Protein AF-A0A3N1I0M9-F1 (afdb_monomer_lite)

pLDDT: mean 80.03, std 15.26, range [43.5, 96.62]

Foldseek 3Di:
DLDDQVNVQVVVQVVLVQQADCDLDDPPVNCVRNQFPDKHKHWAADPVDGSDIDIDIDTHGSDPPVDDDDDDDDDPDPDPDPD

Structure (mmCIF, N/CA/C/O backbone):
data_AF-A0A3N1I0M9-F1
#
_entry.id   AF-A0A3N1I0M9-F1
#
loop_
_atom_site.group_PDB
_atom_site.id
_atom_site.type_symbol
_atom_site.label_atom_id
_atom_site.label_alt_id
_atom_site.label_comp_id
_atom_site.label_asym_id
_atom_site.label_entity_id
_atom_site.label_seq_id
_atom_site.pdbx_PDB_ins_code
_atom_site.Cartn_x
_atom_site.Cartn_y
_atom_site.Cartn_z
_atom_site.occupancy
_atom_site.B_iso_or_equiv
_atom_site.auth_seq_id
_atom_site.auth_comp_id
_atom_site.auth_asym_id
_atom_site.auth_atom_id
_atom_site.pdbx_PDB_model_num
ATOM 1 N N . THR A 1 1 ? -1.465 6.829 19.917 1.00 48.28 1 THR A N 1
ATOM 2 C CA . THR A 1 1 ? -2.647 7.365 19.215 1.00 48.28 1 THR A CA 1
ATOM 3 C C . THR A 1 1 ? -3.356 6.184 18.590 1.00 48.28 1 THR A C 1
ATOM 5 O O . THR A 1 1 ? -2.730 5.464 17.820 1.00 48.28 1 THR A O 1
ATOM 8 N N . THR A 1 2 ? -4.578 5.888 19.032 1.00 58.69 2 THR A N 1
ATOM 9 C CA . THR A 1 2 ? -5.386 4.781 18.502 1.00 58.69 2 THR A CA 1
ATOM 10 C C . THR A 1 2 ? -5.807 5.174 17.090 1.00 58.69 2 THR A C 1
ATOM 12 O O . THR A 1 2 ? -6.669 6.034 16.928 1.00 58.69 2 THR A O 1
ATOM 15 N N . LYS A 1 3 ? -5.113 4.658 16.070 1.00 67.75 3 LYS A N 1
ATOM 16 C CA . LYS A 1 3 ? -5.429 4.991 14.677 1.00 67.75 3 LYS A CA 1
ATOM 17 C C . LYS A 1 3 ? -6.748 4.322 14.294 1.00 67.75 3 LYS A C 1
ATOM 19 O O . LYS A 1 3 ? -6.907 3.122 14.493 1.00 67.75 3 LYS A O 1
ATOM 24 N N . ASP A 1 4 ? -7.677 5.112 13.766 1.00 85.56 4 ASP A N 1
ATOM 25 C CA . ASP A 1 4 ? -8.939 4.627 13.203 1.00 85.56 4 ASP A CA 1
ATOM 26 C C . ASP A 1 4 ? -8.664 3.770 11.954 1.00 85.56 4 ASP A C 1
ATOM 28 O O . ASP A 1 4 ? -7.750 4.080 11.182 1.00 85.56 4 ASP A O 1
ATOM 32 N N . ARG A 1 5 ? -9.468 2.723 11.730 1.00 87.75 5 ARG A N 1
ATOM 33 C CA . ARG A 1 5 ? -9.385 1.846 10.550 1.00 87.75 5 ARG A CA 1
ATOM 34 C C . ARG A 1 5 ? -9.279 2.635 9.244 1.00 87.75 5 ARG A C 1
ATOM 36 O O . ARG A 1 5 ? -8.456 2.314 8.392 1.00 87.75 5 ARG A O 1
ATOM 43 N N . ARG A 1 6 ? -10.100 3.679 9.084 1.00 90.06 6 ARG A N 1
ATOM 44 C CA . ARG A 1 6 ? -10.139 4.519 7.877 1.00 90.06 6 ARG A CA 1
ATOM 45 C C . ARG A 1 6 ? -8.855 5.309 7.700 1.00 90.06 6 ARG A C 1
ATOM 47 O O . ARG A 1 6 ? -8.389 5.463 6.576 1.00 90.06 6 ARG A O 1
ATOM 54 N N . LEU A 1 7 ? -8.291 5.809 8.799 1.00 91.25 7 LEU A N 1
ATOM 55 C CA . LEU A 1 7 ? -7.019 6.522 8.761 1.00 91.25 7 LEU A CA 1
ATOM 56 C C . LEU A 1 7 ? -5.895 5.571 8.344 1.00 91.25 7 LEU A C 1
ATOM 58 O O . LEU A 1 7 ? -5.094 5.922 7.484 1.00 91.25 7 LEU A O 1
ATOM 62 N N . LEU A 1 8 ? -5.878 4.356 8.899 1.00 90.50 8 LEU A N 1
ATOM 63 C CA . LEU A 1 8 ? -4.905 3.332 8.529 1.00 90.50 8 LEU A CA 1
ATOM 64 C C . LEU A 1 8 ? -5.036 2.934 7.051 1.00 90.50 8 LEU A C 1
ATOM 66 O O . LEU A 1 8 ? -4.037 2.857 6.343 1.00 90.50 8 LEU A O 1
ATOM 70 N N . GLU A 1 9 ? -6.261 2.737 6.559 1.00 92.44 9 GLU A N 1
ATOM 71 C CA . GLU A 1 9 ? -6.527 2.447 5.146 1.00 92.44 9 GLU A CA 1
ATOM 72 C C . GLU A 1 9 ? -6.042 3.578 4.230 1.00 92.44 9 GLU A C 1
ATOM 74 O O . GLU A 1 9 ? -5.404 3.312 3.211 1.00 92.44 9 GLU A O 1
ATOM 79 N N . LEU A 1 10 ? -6.286 4.837 4.603 1.00 95.12 10 LEU A N 1
ATOM 80 C CA . LEU A 1 10 ? -5.833 6.004 3.846 1.00 95.12 10 LEU A CA 1
ATOM 81 C C . LEU A 1 10 ? -4.301 6.091 3.794 1.00 95.12 10 LEU A C 1
ATOM 83 O O . LEU A 1 10 ? -3.731 6.296 2.721 1.00 95.12 10 LEU A O 1
ATOM 87 N N . GLU A 1 11 ? -3.633 5.925 4.935 1.00 93.75 11 GLU A N 1
ATOM 88 C CA . GLU A 1 11 ? -2.171 5.969 5.032 1.00 93.75 11 GLU A CA 1
ATOM 89 C C . GLU A 1 11 ? -1.525 4.855 4.199 1.00 93.75 11 GLU A C 1
ATOM 91 O O . GLU A 1 11 ? -0.606 5.122 3.426 1.00 93.75 11 GLU A O 1
ATOM 96 N N . LEU A 1 12 ? -2.037 3.624 4.297 1.00 94.00 12 LEU A N 1
ATOM 97 C CA . LEU A 1 12 ? -1.514 2.485 3.542 1.00 94.00 12 LEU A CA 1
ATOM 98 C C . LEU A 1 12 ? -1.750 2.633 2.036 1.00 94.00 12 LEU A C 1
ATOM 100 O O . LEU A 1 12 ? -0.857 2.324 1.248 1.00 94.00 12 LEU A O 1
ATOM 104 N N . ASN A 1 13 ? -2.910 3.152 1.621 1.00 95.50 13 ASN A N 1
ATOM 105 C CA . ASN A 1 13 ? -3.150 3.455 0.209 1.00 95.50 13 ASN A CA 1
ATOM 106 C C . ASN A 1 13 ? -2.266 4.608 -0.293 1.00 95.50 13 ASN A C 1
ATOM 108 O O . ASN A 1 13 ? -1.823 4.590 -1.437 1.00 95.50 13 ASN A O 1
ATOM 112 N N . THR A 1 14 ? -1.973 5.603 0.546 1.00 96.62 14 THR A N 1
ATOM 113 C CA . THR A 1 14 ? -1.052 6.694 0.188 1.00 96.62 14 THR A CA 1
ATOM 114 C C . THR A 1 14 ? 0.370 6.171 0.017 1.00 96.62 14 THR A C 1
ATOM 116 O O . THR A 1 14 ? 1.038 6.515 -0.953 1.00 96.62 14 THR A O 1
ATOM 119 N N . TRP A 1 15 ? 0.812 5.294 0.919 1.00 95.19 15 TRP A N 1
ATOM 120 C CA . TRP A 1 15 ? 2.113 4.642 0.829 1.00 95.19 15 TRP A CA 1
ATOM 121 C C . TRP A 1 15 ? 2.236 3.775 -0.431 1.00 95.19 15 TRP A C 1
ATOM 123 O O . TRP A 1 15 ? 3.184 3.956 -1.192 1.00 95.19 15 TRP A O 1
ATOM 133 N N . VAL A 1 16 ? 1.270 2.886 -0.700 1.00 94.88 16 VAL A N 1
ATOM 134 C CA . VAL A 1 16 ? 1.369 1.954 -1.838 1.00 94.88 16 VAL A CA 1
ATOM 135 C C . VAL A 1 16 ? 1.316 2.669 -3.190 1.00 94.88 16 VAL A C 1
ATOM 137 O O . VAL A 1 16 ? 1.955 2.225 -4.138 1.00 94.88 16 VAL A O 1
ATOM 140 N N . ARG A 1 17 ? 0.628 3.816 -3.282 1.00 94.88 17 ARG A N 1
ATOM 141 C CA . ARG A 1 17 ? 0.627 4.663 -4.488 1.00 94.88 17 ARG A CA 1
ATOM 142 C C . ARG A 1 17 ? 2.015 5.175 -4.859 1.00 94.88 17 ARG A C 1
ATOM 144 O O . ARG A 1 17 ? 2.270 5.375 -6.038 1.00 94.88 17 ARG A O 1
ATOM 151 N N . GLY A 1 18 ? 2.916 5.334 -3.889 1.00 95.06 18 GLY A N 1
ATOM 152 C CA . GLY A 1 18 ? 4.317 5.678 -4.152 1.00 95.06 18 GLY A CA 1
ATOM 153 C C . GLY A 1 18 ? 5.110 4.574 -4.860 1.00 95.06 18 GLY 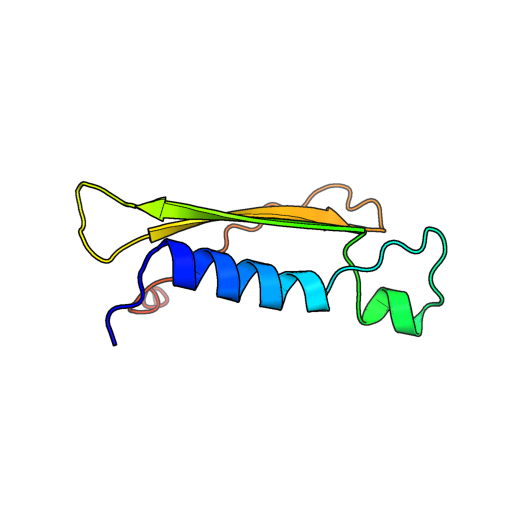A C 1
ATOM 154 O O . GLY A 1 18 ? 6.253 4.802 -5.226 1.00 95.06 18 GLY A O 1
ATOM 155 N N . LEU A 1 19 ? 4.523 3.387 -5.040 1.00 94.19 19 LEU A N 1
ATOM 156 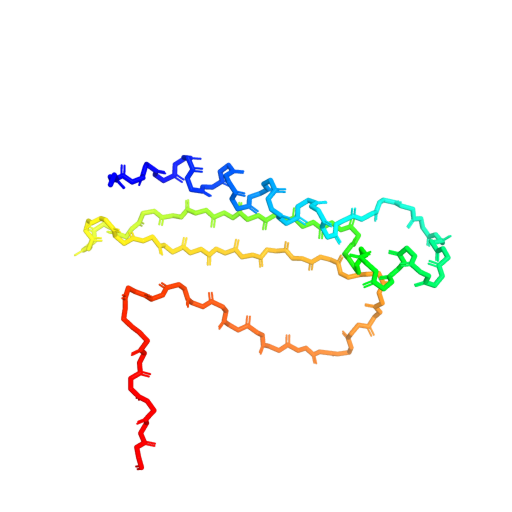C CA . LEU A 1 19 ? 5.105 2.257 -5.767 1.00 94.19 19 LEU A CA 1
ATOM 157 C C . LEU A 1 19 ? 4.387 1.988 -7.100 1.00 94.19 19 LEU A C 1
ATOM 159 O O . LEU A 1 19 ? 4.724 1.022 -7.786 1.00 94.19 19 LEU A O 1
ATOM 163 N N . VAL A 1 20 ? 3.378 2.798 -7.445 1.00 94.44 20 VAL A N 1
ATOM 164 C CA . VAL A 1 20 ? 2.528 2.614 -8.626 1.00 94.44 20 VAL A CA 1
ATOM 165 C C . VAL A 1 20 ? 2.922 3.590 -9.730 1.00 94.44 20 VAL A C 1
ATOM 167 O O . VAL A 1 20 ? 3.077 4.784 -9.488 1.00 94.44 20 VAL A O 1
ATOM 170 N N . THR A 1 21 ? 3.016 3.095 -10.961 1.00 93.00 21 THR A N 1
ATOM 171 C CA . THR A 1 21 ? 3.092 3.916 -12.175 1.00 93.00 21 THR A CA 1
ATOM 172 C C . THR A 1 21 ? 2.117 3.393 -13.226 1.00 93.00 21 THR A C 1
ATOM 174 O O . THR A 1 21 ? 2.066 2.195 -13.493 1.00 93.00 21 THR A O 1
ATOM 177 N N . GLU A 1 22 ? 1.338 4.286 -13.839 1.00 87.44 22 GLU A N 1
ATOM 178 C CA . GLU A 1 22 ? 0.349 3.936 -14.875 1.00 87.44 22 GLU A CA 1
ATOM 179 C C . GLU A 1 22 ? 0.960 3.864 -16.285 1.00 87.44 22 GLU A C 1
ATOM 181 O O . GLU A 1 22 ? 0.282 3.493 -17.246 1.00 87.44 22 GLU A O 1
ATOM 186 N N . MET A 1 23 ? 2.242 4.217 -16.426 1.00 85.81 23 MET A N 1
ATOM 187 C CA . MET A 1 23 ? 2.948 4.138 -17.703 1.00 85.81 23 MET A CA 1
ATOM 188 C C . MET A 1 23 ? 3.032 2.683 -18.164 1.00 85.81 23 MET A C 1
ATOM 190 O O . MET A 1 23 ? 3.456 1.812 -17.414 1.00 85.81 23 MET A O 1
ATOM 194 N N . THR A 1 24 ? 2.629 2.415 -19.407 1.00 78.81 24 THR A N 1
ATOM 195 C CA . THR A 1 24 ? 2.642 1.063 -19.991 1.00 78.81 24 THR A CA 1
ATOM 196 C C . THR A 1 24 ? 4.031 0.577 -20.390 1.00 78.81 24 THR A C 1
ATOM 198 O O . THR A 1 24 ? 4.225 -0.628 -20.486 1.00 78.81 24 THR A O 1
ATOM 201 N N . ASP A 1 25 ? 4.960 1.500 -20.635 1.00 81.81 25 ASP A N 1
ATOM 202 C CA . ASP A 1 25 ? 6.356 1.221 -20.987 1.00 81.81 25 ASP A CA 1
ATOM 203 C C . ASP A 1 25 ? 7.275 2.210 -20.238 1.00 81.81 25 ASP A C 1
ATOM 205 O O . ASP A 1 25 ? 7.761 3.189 -20.813 1.00 81.81 25 ASP A O 1
ATOM 209 N N . PRO A 1 26 ? 7.378 2.087 -18.899 1.00 82.62 26 PRO A N 1
ATOM 210 C CA . PRO A 1 26 ? 8.260 2.928 -18.103 1.00 82.62 26 PRO A CA 1
ATOM 211 C C . PRO A 1 26 ? 9.719 2.537 -18.363 1.00 82.62 26 PRO A C 1
ATOM 213 O O . PRO A 1 26 ? 10.037 1.357 -18.459 1.00 82.62 26 PRO A O 1
ATOM 216 N N . GLY A 1 27 ? 10.626 3.516 -18.419 1.00 87.81 27 GLY A N 1
ATOM 217 C CA . GLY A 1 27 ? 12.061 3.215 -18.476 1.00 87.81 27 GLY A CA 1
ATOM 218 C C . GLY A 1 27 ? 12.541 2.473 -17.220 1.00 87.81 27 GLY A C 1
ATOM 219 O O . GLY A 1 27 ? 11.937 2.614 -16.155 1.00 87.81 27 GLY A O 1
ATOM 220 N N . ASP A 1 28 ? 13.651 1.738 -17.331 1.00 87.19 28 ASP A N 1
ATOM 221 C CA . ASP A 1 28 ? 14.175 0.831 -16.293 1.00 87.19 28 ASP A CA 1
ATOM 222 C C . ASP A 1 28 ? 14.239 1.451 -14.884 1.00 87.19 28 ASP A C 1
ATOM 224 O O . ASP A 1 28 ? 13.865 0.820 -13.896 1.00 87.19 28 ASP A O 1
ATOM 228 N N . GLU A 1 29 ? 14.667 2.712 -14.774 1.00 90.12 29 GLU A N 1
ATOM 229 C CA . GLU A 1 29 ? 14.760 3.431 -13.495 1.00 90.12 29 GLU A CA 1
ATOM 230 C C . GLU A 1 29 ? 13.381 3.675 -12.855 1.00 90.12 29 GLU A C 1
ATOM 232 O O . GLU A 1 29 ? 13.189 3.510 -11.643 1.00 90.12 29 GLU A O 1
ATOM 237 N N . LEU A 1 30 ? 12.386 4.027 -13.674 1.00 88.50 30 LEU A N 1
ATOM 238 C CA . LEU A 1 30 ? 11.018 4.233 -13.210 1.00 88.50 30 LEU A CA 1
ATOM 239 C C . LEU A 1 30 ? 10.355 2.899 -12.862 1.00 88.50 30 LEU A C 1
ATOM 241 O O . LEU A 1 30 ? 9.634 2.816 -11.874 1.00 88.50 30 LEU A O 1
ATOM 245 N N . GLN A 1 31 ? 10.639 1.847 -13.625 1.00 86.38 31 GLN A N 1
ATOM 246 C CA . GLN A 1 31 ? 10.108 0.514 -13.368 1.00 86.38 31 GLN A CA 1
ATOM 247 C C . GLN A 1 31 ? 10.677 -0.108 -12.085 1.00 86.38 31 GLN A C 1
ATOM 249 O O . GLN A 1 31 ? 9.945 -0.749 -11.333 1.00 86.38 31 GLN A O 1
ATOM 254 N N . ALA A 1 32 ? 11.962 0.115 -11.795 1.00 87.75 32 ALA A N 1
ATOM 255 C CA . ALA A 1 32 ? 12.594 -0.340 -10.558 1.00 87.75 32 ALA A CA 1
ATOM 256 C C . ALA A 1 32 ? 12.055 0.393 -9.317 1.00 87.75 32 ALA A C 1
ATOM 258 O O . ALA A 1 32 ? 11.898 -0.213 -8.257 1.00 87.75 32 ALA A O 1
ATOM 259 N N . SER A 1 33 ? 11.763 1.692 -9.443 1.00 92.00 33 SER A N 1
ATOM 260 C CA . SER A 1 33 ? 11.210 2.503 -8.349 1.00 92.00 33 SER A CA 1
ATOM 261 C C . SER A 1 33 ? 9.694 2.341 -8.169 1.00 92.00 33 SER A C 1
ATOM 263 O O . SER A 1 33 ? 9.213 2.411 -7.040 1.00 92.00 33 SER A O 1
ATOM 265 N N . HIS A 1 34 ? 8.951 2.080 -9.249 1.00 94.00 34 HIS A N 1
ATOM 266 C CA . HIS A 1 34 ? 7.493 1.927 -9.265 1.00 94.00 34 HIS A CA 1
ATOM 267 C C . HIS A 1 34 ? 7.105 0.607 -9.958 1.00 94.00 34 HIS A C 1
ATOM 269 O O . HIS A 1 34 ? 6.642 0.599 -11.102 1.00 94.00 34 HIS A O 1
ATOM 275 N N . PRO A 1 35 ? 7.302 -0.542 -9.290 1.00 90.56 35 PRO A N 1
ATOM 276 C CA . PRO A 1 35 ? 7.128 -1.8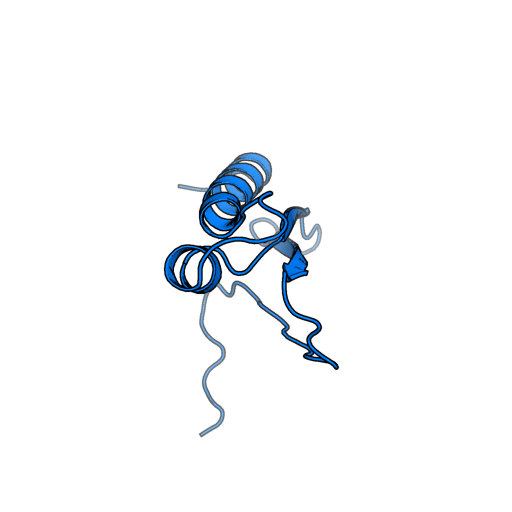55 -9.912 1.00 90.56 35 PRO A CA 1
ATOM 277 C C . PRO A 1 35 ? 5.659 -2.242 -10.150 1.00 90.56 35 PRO A C 1
ATOM 279 O O . PRO A 1 35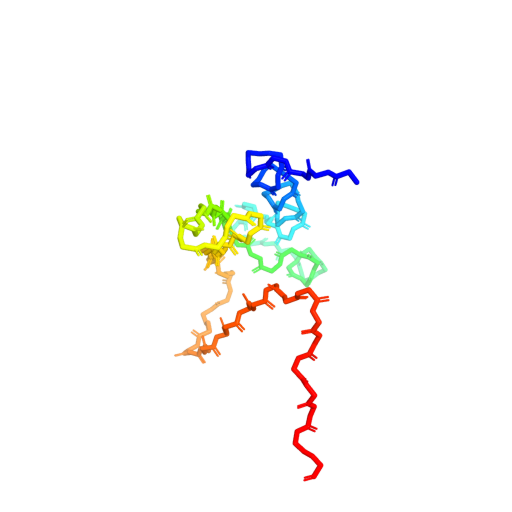 ? 5.381 -3.222 -10.852 1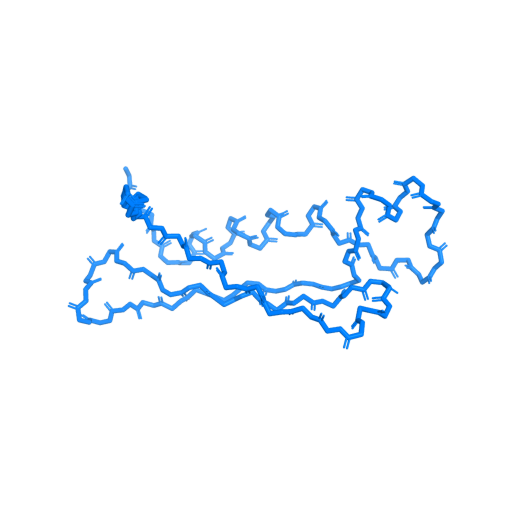.00 90.56 35 PRO A O 1
ATOM 282 N N . LEU A 1 36 ? 4.710 -1.515 -9.554 1.00 92.56 36 LEU A N 1
ATOM 283 C CA . LEU A 1 36 ? 3.284 -1.817 -9.624 1.00 92.56 36 LEU A CA 1
ATOM 284 C C . LEU A 1 36 ? 2.605 -0.968 -10.702 1.00 92.56 36 LEU A C 1
ATOM 286 O O . LEU A 1 36 ? 2.848 0.229 -10.827 1.00 92.56 36 LEU A O 1
ATOM 290 N N . ARG A 1 37 ? 1.707 -1.589 -11.460 1.00 91.50 37 ARG A N 1
ATOM 291 C CA . ARG A 1 37 ? 0.788 -0.917 -12.380 1.00 91.50 37 ARG A CA 1
ATOM 292 C C . ARG A 1 37 ? -0.455 -0.400 -11.671 1.00 91.50 37 ARG A C 1
ATOM 294 O O . ARG A 1 37 ? -0.974 0.649 -12.029 1.00 91.50 37 ARG A O 1
ATOM 301 N N . ASP A 1 38 ? -0.931 -1.149 -10.686 1.00 92.62 38 ASP A N 1
ATOM 302 C CA . ASP A 1 38 ? -2.037 -0.754 -9.820 1.00 92.62 38 ASP A CA 1
ATOM 303 C C . ASP A 1 38 ? -1.871 -1.417 -8.452 1.00 92.62 38 ASP A C 1
ATOM 305 O O . ASP A 1 38 ? -1.283 -2.499 -8.332 1.00 92.62 38 ASP A O 1
ATOM 309 N N . ALA A 1 39 ? -2.378 -0.769 -7.412 1.00 94.12 39 ALA A N 1
ATOM 310 C CA . ALA A 1 39 ? -2.395 -1.324 -6.076 1.00 94.12 39 ALA A CA 1
ATOM 311 C C . ALA A 1 39 ? -3.521 -0.735 -5.230 1.00 94.12 39 ALA A C 1
ATOM 313 O O . ALA A 1 39 ? -3.818 0.459 -5.269 1.00 94.12 39 ALA A O 1
ATOM 314 N N . LYS A 1 40 ? -4.107 -1.583 -4.389 1.00 94.12 40 LYS A N 1
ATOM 315 C CA . LYS A 1 40 ? -5.166 -1.212 -3.460 1.00 94.12 40 LYS A CA 1
ATOM 316 C C . LYS A 1 40 ? -4.989 -1.928 -2.137 1.00 94.12 40 LYS A C 1
ATOM 318 O O . LYS A 1 40 ? -4.829 -3.146 -2.095 1.00 94.12 40 LYS A O 1
ATOM 323 N N . VAL A 1 41 ? -5.112 -1.178 -1.050 1.00 94.44 41 VAL A N 1
ATOM 324 C CA . VAL A 1 41 ? -5.154 -1.732 0.302 1.00 94.44 41 VAL A CA 1
ATOM 325 C C . VAL A 1 41 ? -6.567 -1.615 0.855 1.00 94.44 41 VAL A C 1
ATOM 327 O O . VAL A 1 41 ? -7.188 -0.561 0.757 1.00 94.44 41 VAL A O 1
ATOM 330 N N . VAL A 1 42 ? -7.069 -2.696 1.446 1.00 92.00 42 VAL A N 1
ATOM 331 C CA . VAL A 1 42 ? -8.327 -2.726 2.199 1.00 92.00 42 VAL A CA 1
ATOM 332 C C . VAL A 1 42 ? -8.012 -3.098 3.639 1.00 92.00 42 VAL A C 1
ATOM 334 O O . VAL A 1 42 ? -7.263 -4.045 3.885 1.00 92.00 42 VAL A O 1
ATOM 337 N N . VAL A 1 43 ? -8.587 -2.360 4.586 1.00 90.94 43 VAL A N 1
ATOM 338 C CA . VAL A 1 43 ? -8.419 -2.603 6.021 1.00 90.94 43 VAL A CA 1
ATOM 339 C C . VAL A 1 43 ? -9.775 -2.948 6.620 1.00 90.94 43 VAL A C 1
ATOM 341 O O . VAL A 1 43 ? -10.730 -2.184 6.485 1.00 90.94 43 VAL A O 1
ATOM 344 N N . GLU A 1 44 ? -9.850 -4.090 7.290 1.00 89.44 44 GLU A N 1
ATOM 345 C CA . GLU A 1 44 ? -11.044 -4.624 7.946 1.00 89.44 44 GLU A CA 1
ATOM 346 C C . GLU A 1 44 ? -10.822 -4.670 9.463 1.00 89.44 44 GLU A C 1
ATOM 348 O O . GLU A 1 44 ? -9.729 -5.010 9.920 1.00 89.44 44 GLU A O 1
ATOM 353 N N . ASP A 1 45 ? -11.855 -4.345 10.241 1.00 86.06 45 ASP 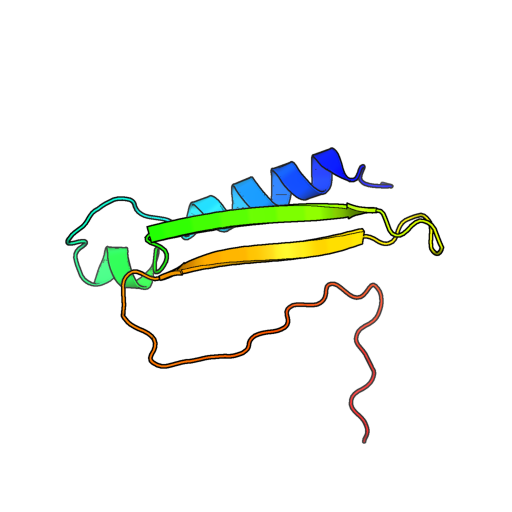A N 1
ATOM 354 C CA . ASP A 1 45 ? -11.849 -4.562 11.691 1.00 86.06 45 ASP A CA 1
ATOM 355 C C . ASP A 1 45 ? -11.930 -6.062 12.004 1.00 86.06 45 ASP A C 1
ATOM 357 O O . ASP A 1 45 ? -12.569 -6.832 11.282 1.00 86.06 45 ASP A O 1
ATOM 361 N N . ILE A 1 46 ? -11.294 -6.484 13.097 1.00 85.19 46 ILE A N 1
ATOM 362 C CA . ILE A 1 46 ? -11.467 -7.830 13.649 1.00 85.19 46 ILE A CA 1
ATOM 363 C C . ILE A 1 46 ? -12.378 -7.706 14.872 1.00 85.19 46 ILE A C 1
ATOM 365 O O . ILE A 1 46 ? -11.926 -7.279 15.932 1.00 85.19 46 ILE A O 1
ATOM 369 N N . GLU A 1 47 ? -13.657 -8.064 14.718 1.00 79.19 47 GLU A N 1
ATOM 370 C CA . GLU A 1 47 ? -14.689 -7.890 15.760 1.00 79.19 47 GLU A CA 1
ATOM 371 C C . GLU A 1 47 ? -14.311 -8.564 17.090 1.00 79.19 47 GLU A C 1
ATOM 373 O O . GLU A 1 47 ? -14.496 -7.978 18.155 1.00 79.19 47 GLU A O 1
ATOM 378 N N . ASP A 1 48 ? -13.691 -9.745 17.024 1.00 81.69 48 ASP A N 1
ATOM 379 C CA . ASP A 1 48 ? -13.254 -10.509 18.200 1.00 81.69 48 ASP A CA 1
ATOM 380 C C . ASP A 1 48 ? -12.030 -9.906 18.912 1.00 81.69 48 ASP A C 1
ATOM 382 O O . ASP A 1 48 ? -11.676 -10.335 20.012 1.00 81.69 48 ASP A O 1
ATOM 386 N N . ASN A 1 49 ? -11.340 -8.941 18.292 1.00 78.50 49 ASN A N 1
ATOM 387 C CA . ASN A 1 49 ? -10.120 -8.352 18.838 1.00 78.50 49 ASN A CA 1
ATOM 388 C C . ASN A 1 49 ? -10.026 -6.842 18.531 1.00 78.50 49 ASN A C 1
ATOM 390 O O . ASN A 1 49 ? -9.301 -6.427 17.619 1.00 78.50 49 ASN A O 1
ATOM 394 N N . PRO A 1 50 ? -10.755 -6.000 19.290 1.00 79.12 50 PRO A N 1
ATOM 395 C CA . PRO A 1 50 ? -10.789 -4.556 19.082 1.00 79.12 50 PRO A CA 1
ATOM 396 C C . PRO A 1 50 ? -9.391 -3.924 19.079 1.00 79.12 50 PRO A C 1
ATOM 398 O O . PRO A 1 50 ? -8.587 -4.138 19.985 1.00 79.12 50 PRO A O 1
ATOM 401 N N . GLY A 1 51 ? -9.107 -3.109 18.061 1.00 79.88 51 GLY A N 1
ATOM 402 C CA . GLY A 1 51 ? -7.794 -2.485 17.855 1.00 79.88 51 GLY A CA 1
ATOM 403 C C . GLY A 1 51 ? -6.833 -3.299 16.983 1.00 79.88 51 GLY A C 1
ATOM 404 O O . GLY A 1 51 ? -5.763 -2.794 16.640 1.00 79.88 51 GLY A O 1
ATOM 405 N N . PHE A 1 52 ? -7.213 -4.515 16.582 1.00 81.25 52 PHE A N 1
ATOM 406 C CA . PHE A 1 52 ? -6.542 -5.267 15.527 1.00 81.25 52 PHE A CA 1
ATOM 407 C C . PHE A 1 52 ? -7.293 -5.120 14.205 1.00 81.25 52 PHE A C 1
ATOM 409 O O . PHE A 1 52 ? -8.524 -5.121 14.159 1.00 81.25 52 PHE A O 1
ATOM 416 N N . PHE A 1 53 ? -6.526 -5.050 13.119 1.00 86.19 53 PHE A N 1
ATOM 417 C CA . PHE A 1 53 ? -7.058 -4.908 11.772 1.00 86.19 53 PHE A CA 1
ATOM 418 C C . PHE A 1 53 ? -6.507 -6.000 10.863 1.00 86.19 53 PHE A C 1
ATOM 420 O O . PHE A 1 53 ? -5.329 -6.358 10.938 1.00 86.19 53 PHE A O 1
ATOM 427 N N . ARG A 1 54 ? -7.347 -6.501 9.960 1.00 84.44 54 ARG A N 1
ATOM 428 C CA . ARG A 1 54 ? -6.924 -7.347 8.848 1.00 84.44 54 ARG A CA 1
ATOM 429 C C . ARG A 1 54 ? -6.664 -6.465 7.635 1.00 84.44 54 ARG A C 1
ATOM 431 O O . ARG A 1 54 ? -7.536 -5.711 7.217 1.00 84.44 54 ARG A O 1
ATOM 438 N N . VAL A 1 55 ? -5.476 -6.583 7.055 1.00 88.62 55 VAL A N 1
ATOM 439 C CA . VAL A 1 55 ? -5.077 -5.819 5.869 1.00 88.62 55 VAL A CA 1
ATOM 440 C C . VAL A 1 55 ? -5.022 -6.756 4.668 1.00 88.62 55 VAL A C 1
ATOM 442 O O . VAL A 1 55 ? -4.399 -7.812 4.735 1.00 88.62 55 VAL A O 1
ATOM 445 N N . LYS A 1 56 ? -5.671 -6.371 3.569 1.00 88.44 56 LYS A N 1
ATOM 446 C CA . LYS A 1 56 ? -5.608 -7.062 2.276 1.00 88.44 56 LYS A CA 1
ATOM 447 C C . LYS A 1 56 ? -4.967 -6.125 1.257 1.00 88.44 56 LYS A C 1
ATOM 449 O O . LYS A 1 56 ? -5.508 -5.051 1.000 1.00 88.44 56 LYS A O 1
ATOM 454 N N . LEU A 1 57 ? -3.831 -6.527 0.693 1.00 89.69 57 LEU A N 1
ATOM 455 C CA . LEU A 1 57 ? -3.156 -5.818 -0.392 1.00 89.69 57 LEU A CA 1
ATOM 456 C C . LEU A 1 57 ? -3.452 -6.530 -1.713 1.00 89.69 57 LEU A C 1
ATOM 458 O O . LEU A 1 57 ? -3.137 -7.704 -1.876 1.00 89.69 57 LEU A O 1
ATOM 462 N N . TYR A 1 58 ? -4.028 -5.795 -2.652 1.00 90.31 58 TYR A N 1
ATOM 463 C CA . TYR A 1 58 ? -4.175 -6.194 -4.043 1.00 90.31 58 TYR A CA 1
ATOM 464 C C . TYR A 1 58 ? -3.144 -5.410 -4.843 1.00 90.31 58 TYR A C 1
ATOM 466 O O . TYR A 1 58 ? -3.120 -4.186 -4.757 1.00 90.31 58 TYR A O 1
ATOM 474 N N . ALA A 1 59 ? -2.285 -6.095 -5.587 1.00 90.44 59 ALA A N 1
ATOM 475 C CA . ALA A 1 59 ? -1.235 -5.465 -6.374 1.00 90.44 59 ALA A CA 1
ATOM 476 C C . ALA A 1 59 ? -1.175 -6.105 -7.760 1.00 90.44 59 ALA A C 1
ATOM 478 O O . ALA A 1 59 ? -1.239 -7.327 -7.891 1.00 90.44 59 ALA A O 1
ATOM 479 N N . VAL A 1 60 ? -1.049 -5.267 -8.784 1.00 89.50 60 VAL A N 1
ATOM 480 C CA . VAL A 1 60 ? -0.872 -5.667 -10.178 1.00 89.50 60 VAL A CA 1
ATOM 481 C C . VAL A 1 60 ? 0.536 -5.238 -10.589 1.00 89.50 60 VAL A C 1
ATOM 483 O O . VAL A 1 60 ? 0.765 -4.041 -10.737 1.00 89.50 60 VAL A O 1
ATOM 486 N N . PRO A 1 61 ? 1.504 -6.156 -10.727 1.00 88.06 61 PRO A N 1
ATOM 487 C CA . PRO A 1 61 ? 2.856 -5.810 -11.159 1.00 88.06 61 PRO A CA 1
ATOM 488 C C . PRO A 1 61 ? 2.910 -5.486 -12.661 1.00 88.06 61 PRO A C 1
ATOM 490 O O . PRO A 1 61 ? 2.075 -5.952 -13.436 1.00 88.06 61 PRO A O 1
ATOM 493 N N . HIS A 1 62 ? 3.919 -4.714 -13.082 1.00 81.75 62 HIS A N 1
ATOM 494 C CA . HIS A 1 62 ? 4.213 -4.488 -14.510 1.00 81.75 62 HIS A CA 1
ATOM 495 C C . HIS A 1 62 ? 4.799 -5.716 -15.207 1.00 81.75 62 HIS A C 1
ATOM 497 O O . HIS A 1 62 ? 4.588 -5.916 -16.400 1.00 81.75 62 HIS A O 1
ATOM 503 N N . PHE A 1 63 ? 5.519 -6.551 -14.460 1.00 72.94 63 PHE A N 1
ATOM 504 C CA . PHE A 1 63 ? 6.084 -7.793 -14.967 1.00 72.94 63 PHE A CA 1
ATOM 505 C C . PHE A 1 63 ? 5.201 -8.987 -14.633 1.00 72.94 63 PHE A C 1
ATOM 507 O O . PHE A 1 63 ? 4.596 -9.066 -13.563 1.00 72.94 63 PHE A O 1
ATOM 514 N N . GLN A 1 64 ? 5.184 -9.956 -15.542 1.00 62.44 64 GLN A N 1
ATOM 515 C CA . GLN A 1 64 ? 4.507 -11.224 -15.342 1.00 62.44 64 GLN A CA 1
ATOM 516 C C . GLN A 1 64 ? 5.303 -12.061 -14.327 1.00 62.44 64 GLN A C 1
ATOM 518 O O . GLN A 1 64 ? 6.244 -12.768 -14.675 1.00 62.44 64 GLN A O 1
ATOM 523 N N . VAL A 1 65 ? 4.963 -11.945 -13.044 1.00 55.94 65 VAL A N 1
ATOM 524 C CA . VAL A 1 65 ? 5.470 -12.859 -12.014 1.00 55.94 65 VAL A CA 1
ATOM 525 C C . VAL A 1 65 ? 4.706 -14.171 -12.179 1.00 55.94 65 VAL A C 1
ATOM 527 O O . VAL A 1 65 ? 3.498 -14.206 -11.962 1.00 55.94 65 VAL A O 1
ATOM 530 N N . GLU A 1 66 ? 5.387 -15.245 -12.583 1.00 63.91 66 GLU A N 1
ATOM 531 C CA . GLU A 1 66 ? 4.765 -16.562 -12.828 1.00 63.91 66 GLU A CA 1
ATOM 532 C C . GLU A 1 66 ? 4.146 -17.192 -11.560 1.00 63.91 66 GLU A C 1
ATOM 534 O O . GLU A 1 66 ? 3.320 -18.097 -11.654 1.00 63.91 66 GLU A O 1
ATOM 539 N N . GLY A 1 67 ? 4.472 -16.660 -10.375 1.00 55.06 67 GLY A N 1
ATOM 540 C CA . GLY A 1 67 ? 3.737 -16.886 -9.131 1.00 55.06 67 GLY A CA 1
ATOM 541 C C . GLY A 1 67 ? 4.565 -16.566 -7.884 1.00 55.06 67 GLY A C 1
ATOM 542 O O . GLY A 1 67 ? 5.713 -16.986 -7.773 1.00 55.06 67 GLY A O 1
ATOM 543 N N . MET A 1 68 ? 3.984 -15.837 -6.928 1.00 57.47 68 MET A N 1
ATOM 544 C CA . MET A 1 68 ? 4.555 -15.627 -5.592 1.00 57.47 68 MET A CA 1
ATOM 545 C C . MET A 1 68 ? 3.418 -15.501 -4.567 1.00 57.47 68 MET A C 1
ATOM 547 O O . MET A 1 68 ? 2.511 -14.696 -4.766 1.00 57.47 68 MET A O 1
ATOM 551 N N . ASP A 1 69 ? 3.462 -16.280 -3.481 1.00 49.16 69 ASP A N 1
ATOM 552 C CA . ASP A 1 69 ? 2.534 -16.164 -2.346 1.00 49.16 69 ASP A CA 1
ATOM 553 C C . ASP A 1 69 ? 3.205 -15.336 -1.239 1.00 49.16 69 ASP A C 1
ATOM 555 O O . ASP A 1 69 ? 4.154 -15.790 -0.595 1.00 49.16 69 ASP A O 1
ATOM 559 N N . VAL A 1 70 ? 2.767 -14.084 -1.070 1.00 53.09 70 VAL A N 1
ATOM 560 C CA . VAL A 1 70 ? 3.282 -13.173 -0.037 1.00 53.09 70 VAL A CA 1
ATOM 561 C C . VAL A 1 70 ? 2.166 -12.841 0.932 1.00 53.09 70 VAL A C 1
ATOM 563 O O . VAL A 1 70 ? 1.216 -12.137 0.594 1.00 53.09 70 VAL A O 1
ATOM 566 N N . ASN A 1 71 ? 2.327 -13.288 2.175 1.00 56.09 71 ASN A N 1
ATOM 567 C CA . ASN A 1 71 ? 1.396 -12.988 3.250 1.00 56.09 71 ASN A CA 1
ATOM 568 C C . ASN A 1 71 ? 2.003 -11.927 4.174 1.00 56.09 71 ASN A C 1
ATOM 570 O O . ASN A 1 71 ? 2.842 -12.223 5.028 1.00 56.09 71 ASN A O 1
ATOM 574 N N . LEU A 1 72 ? 1.615 -10.666 3.971 1.00 58.50 72 LEU A N 1
ATOM 575 C CA . LEU A 1 72 ? 2.100 -9.548 4.777 1.00 58.50 72 LEU A CA 1
ATOM 576 C C . LEU A 1 72 ? 1.156 -9.329 5.964 1.00 58.50 72 LEU A C 1
ATOM 578 O O . LEU A 1 72 ? 0.035 -8.853 5.806 1.00 58.50 72 LEU A O 1
ATOM 582 N N . SER A 1 73 ? 1.612 -9.689 7.163 1.00 57.06 73 SER A N 1
ATOM 583 C CA . SER A 1 73 ? 0.850 -9.513 8.402 1.00 57.06 73 SER A CA 1
ATOM 584 C C . SER A 1 73 ? 1.476 -8.424 9.265 1.00 57.06 73 SER A C 1
ATOM 586 O O . SER A 1 73 ? 2.640 -8.523 9.654 1.00 57.06 73 SER A O 1
ATOM 588 N N . LEU A 1 74 ? 0.695 -7.392 9.594 1.00 56.47 74 LEU A N 1
ATOM 589 C CA . LEU A 1 74 ? 1.091 -6.394 10.582 1.00 56.47 74 LEU A CA 1
ATOM 590 C C . LEU A 1 74 ? 0.808 -6.957 11.978 1.00 56.47 74 LEU A C 1
ATOM 592 O O . LEU A 1 74 ? -0.340 -7.183 12.352 1.00 56.47 74 LEU A O 1
ATOM 596 N N . VAL A 1 75 ? 1.863 -7.195 12.743 1.00 63.19 75 VAL A N 1
ATOM 597 C CA . VAL A 1 75 ? 1.793 -7.769 14.089 1.00 63.19 75 VAL A CA 1
ATOM 598 C C . VAL A 1 75 ? 2.287 -6.737 15.099 1.00 63.19 75 VAL A C 1
ATOM 600 O O . VAL A 1 75 ? 3.300 -6.082 14.863 1.00 63.19 75 VAL A O 1
ATOM 603 N N . SER A 1 76 ? 1.593 -6.572 16.234 1.00 62.03 76 SER A N 1
ATOM 604 C CA . SER A 1 76 ? 2.037 -5.628 17.282 1.00 62.03 76 SER A CA 1
ATOM 605 C C . SER A 1 76 ? 3.328 -6.088 17.966 1.00 62.03 76 SER A C 1
ATOM 607 O O . SER A 1 76 ? 4.049 -5.292 18.562 1.00 62.03 76 SER A O 1
ATOM 609 N N . GLN A 1 77 ? 3.612 -7.384 17.878 1.00 52.22 77 GLN A N 1
ATOM 610 C CA . GLN A 1 77 ? 4.831 -8.020 18.332 1.00 52.22 77 GLN A CA 1
ATOM 611 C C . GLN A 1 77 ? 5.234 -9.027 17.259 1.00 52.22 77 GLN A C 1
ATOM 613 O O . GLN A 1 77 ? 4.428 -9.883 16.894 1.00 52.22 77 GLN A O 1
ATOM 618 N N . MET A 1 78 ? 6.461 -8.922 16.735 1.00 66.69 78 MET A N 1
ATOM 619 C CA . MET A 1 78 ? 6.952 -9.911 15.774 1.00 66.69 78 MET A CA 1
ATOM 620 C C . MET A 1 78 ? 6.849 -11.311 16.393 1.00 66.69 78 MET A C 1
ATOM 622 O O . MET A 1 78 ? 7.260 -11.480 17.550 1.00 66.69 78 MET A O 1
ATOM 626 N N . PRO A 1 79 ? 6.312 -12.314 15.670 1.00 62.69 79 PRO A N 1
ATOM 627 C CA . PRO A 1 79 ? 6.376 -13.687 16.133 1.00 62.69 79 PRO A CA 1
ATOM 628 C C . PRO A 1 79 ? 7.845 -14.004 16.391 1.00 62.69 79 PRO A C 1
ATOM 630 O O . PRO A 1 79 ? 8.701 -13.774 15.535 1.00 62.69 79 PRO A O 1
ATOM 633 N N . LYS A 1 80 ? 8.152 -14.466 17.607 1.00 67.38 80 LYS A N 1
ATOM 634 C CA . LYS A 1 80 ? 9.512 -14.892 17.930 1.00 67.38 80 LYS A CA 1
ATOM 635 C C . LYS A 1 80 ? 9.898 -15.943 16.896 1.00 67.38 80 LYS A C 1
ATOM 637 O O . LYS A 1 80 ? 9.159 -16.916 16.727 1.00 67.38 80 LYS A O 1
ATOM 642 N N . ALA A 1 81 ? 11.020 -15.737 16.208 1.00 49.22 81 ALA A N 1
ATOM 643 C CA . ALA A 1 81 ? 11.614 -16.796 15.411 1.00 49.22 81 ALA A CA 1
ATOM 644 C C . ALA A 1 81 ? 11.699 -18.028 16.318 1.00 49.22 81 ALA A C 1
ATOM 646 O O . ALA A 1 81 ? 12.203 -17.924 17.441 1.00 49.22 81 ALA A O 1
ATOM 647 N N . LYS A 1 82 ? 11.121 -19.159 15.896 1.00 47.94 82 LYS A N 1
ATOM 648 C CA . LYS A 1 82 ? 11.416 -20.422 16.573 1.00 47.94 82 LYS A CA 1
ATOM 649 C C . LYS A 1 82 ? 12.933 -20.582 16.483 1.00 47.94 82 LYS A C 1
ATOM 651 O O . LYS A 1 82 ? 13.457 -20.600 15.371 1.00 47.94 82 LYS A O 1
ATOM 656 N N . ALA A 1 83 ? 13.590 -20.553 17.641 1.00 43.50 83 ALA A N 1
ATOM 657 C CA . ALA A 1 83 ? 15.011 -20.847 17.762 1.00 43.50 83 ALA A CA 1
ATOM 658 C C . ALA A 1 83 ? 15.287 -22.283 17.309 1.00 43.50 83 ALA A C 1
ATOM 660 O O . ALA A 1 83 ? 14.390 -23.137 17.523 1.00 43.50 83 ALA A O 1
#

Secondary structure (DSSP, 8-state):
----HHHHHHHHHHHHHTTB---SS--HHHHHH--EEEEEEEEEE-TTSTT-EEEEEEEEESS--S---------SSPPPP--

Sequence (83 aa):
TTKDRRLLELELNTWVRGLVTEMTDPGDELQASHPLRDAKVVVEDIEDNPGFFRVKLYAVPHFQVEGMDVNLSLVSQMPKAKA

Radius of gyration: 15.69 Å; chains: 1; bounding box: 30×28×40 Å